Protein AF-A0A317CPW7-F1 (afdb_monomer)

Solvent-accessible surface area (backbone atoms only — not comparable to full-atom values): 6592 Å² total; per-residue (Å²): 117,79,71,60,57,56,55,52,52,51,52,38,50,50,44,20,51,52,38,16,51,52,44,21,55,52,30,33,76,77,67,32,73,59,14,27,65,16,7,45,49,16,19,49,51,39,51,55,48,52,53,54,49,52,58,46,50,57,54,36,58,65,42,42,78,79,37,64,72,60,26,54,54,51,52,52,51,48,54,51,52,49,52,54,51,51,53,53,50,51,49,40,42,45,70,72,67,58,32,44,49,58,64,30,22,53,50,9,23,54,48,14,46,46,31,46,52,63,44,54,55,50,55,57,55,58,62,63,75,74,112

Sequence (131 aa):
MLIQGGVQLLRLLLIQAGLVLFAAIGSFYYFGGEAVPATLFGGAIAIANTFLLSRRLDAASDLAVDNQNAGVLTLYLGVIQRFVFTLIMFAIGIKVLGLVPPFAIIIGFAVAQLGFMISGVRQQAADGAAK

Structure (mmCIF, N/CA/C/O backbone):
data_AF-A0A317CPW7-F1
#
_entry.id   AF-A0A317CPW7-F1
#
loop_
_atom_site.group_PDB
_atom_site.id
_atom_site.type_symbol
_atom_site.label_atom_id
_atom_site.label_alt_id
_atom_site.label_comp_id
_atom_site.label_asym_id
_atom_site.label_entity_id
_atom_site.label_seq_id
_atom_site.pdbx_PDB_ins_code
_atom_site.Cartn_x
_atom_site.Cartn_y
_atom_site.Cartn_z
_atom_site.occupancy
_atom_site.B_iso_or_equiv
_atom_site.auth_seq_id
_atom_site.auth_comp_id
_atom_site.auth_asym_id
_atom_site.auth_atom_id
_atom_site.pdbx_PDB_model_num
ATOM 1 N N . MET A 1 1 ? -16.570 -14.491 20.012 1.00 43.88 1 MET A N 1
ATOM 2 C CA . MET A 1 1 ? -16.433 -13.312 19.126 1.00 43.88 1 MET A CA 1
ATOM 3 C C . MET A 1 1 ? -15.015 -13.103 18.573 1.00 43.88 1 MET A C 1
ATOM 5 O O . MET A 1 1 ? -14.917 -12.720 17.420 1.00 43.88 1 MET A O 1
ATOM 9 N N . LEU A 1 2 ? -13.926 -13.443 19.283 1.00 40.06 2 LEU A N 1
ATOM 10 C CA . LEU A 1 2 ? -12.539 -13.241 18.797 1.00 40.06 2 LEU A CA 1
ATOM 11 C C . LEU A 1 2 ? -12.115 -14.061 17.554 1.00 40.06 2 LEU A C 1
ATOM 13 O O . LEU A 1 2 ? -11.203 -13.663 16.838 1.00 40.06 2 LEU A O 1
ATOM 17 N N . ILE A 1 3 ? -12.781 -15.181 17.249 1.00 46.72 3 ILE A N 1
ATOM 18 C CA . ILE A 1 3 ? -12.439 -16.027 16.085 1.00 46.72 3 ILE A CA 1
ATOM 19 C C . ILE A 1 3 ? -12.973 -15.425 14.769 1.00 46.72 3 ILE A C 1
ATOM 21 O O . ILE A 1 3 ? -12.408 -15.658 13.702 1.00 46.72 3 ILE A O 1
ATOM 25 N N . GLN A 1 4 ? -14.028 -14.602 14.825 1.00 51.62 4 GLN A N 1
ATOM 26 C CA . GLN A 1 4 ? -14.675 -14.066 13.623 1.00 51.62 4 GLN A CA 1
ATOM 27 C C . GLN A 1 4 ? -13.855 -12.933 12.977 1.00 51.62 4 GLN A C 1
ATOM 29 O O . GLN A 1 4 ? -13.745 -12.890 11.752 1.00 51.62 4 GLN A O 1
ATOM 34 N N . GLY A 1 5 ? -13.198 -12.092 13.789 1.00 61.22 5 GLY A N 1
ATOM 35 C CA . GLY A 1 5 ? -12.341 -11.003 13.303 1.00 61.22 5 GLY A CA 1
ATOM 36 C C . GLY A 1 5 ? -11.107 -11.502 12.543 1.00 61.22 5 GLY A C 1
ATOM 37 O O . GLY A 1 5 ? -10.794 -10.998 11.468 1.00 61.22 5 GLY A O 1
ATOM 38 N N . GLY A 1 6 ? -10.449 -12.563 13.025 1.00 66.50 6 GLY A N 1
ATOM 39 C CA . GLY A 1 6 ? -9.256 -13.118 12.371 1.00 66.50 6 GLY A CA 1
ATOM 40 C C . GLY A 1 6 ? -9.520 -13.661 10.961 1.00 66.50 6 GLY A C 1
ATOM 41 O O . GLY A 1 6 ? -8.748 -13.403 10.037 1.00 66.50 6 GLY A O 1
ATOM 42 N N . VAL A 1 7 ? -10.641 -14.363 10.763 1.00 70.06 7 VAL A N 1
ATOM 43 C CA . VAL A 1 7 ? -11.015 -14.928 9.452 1.00 70.06 7 VAL A CA 1
ATOM 44 C C . VAL A 1 7 ? -11.402 -13.827 8.458 1.00 70.06 7 VAL A C 1
ATOM 46 O O . VAL A 1 7 ? -11.085 -13.919 7.271 1.00 70.06 7 VAL A O 1
ATOM 49 N N . GLN A 1 8 ? -12.043 -12.757 8.931 1.00 72.19 8 GLN A N 1
ATOM 50 C CA . GLN A 1 8 ? -12.401 -11.597 8.109 1.00 72.19 8 GLN A CA 1
ATOM 51 C C . GLN A 1 8 ? -11.164 -10.805 7.673 1.00 72.19 8 GLN A C 1
ATOM 53 O O . GLN A 1 8 ? -11.044 -10.460 6.494 1.00 72.19 8 GLN A O 1
ATOM 58 N N . LEU A 1 9 ? -10.204 -10.608 8.582 1.00 76.94 9 LEU A N 1
ATOM 59 C CA . LEU A 1 9 ? -8.904 -10.014 8.268 1.00 76.94 9 LEU A CA 1
ATOM 60 C C . LEU A 1 9 ? -8.138 -10.857 7.248 1.00 76.94 9 LEU A C 1
ATOM 62 O O . LEU A 1 9 ? -7.651 -10.315 6.260 1.00 76.94 9 LEU A O 1
ATOM 66 N N . LEU A 1 10 ? -8.088 -12.181 7.427 1.00 80.25 10 LEU A N 1
ATOM 67 C CA . LEU A 1 10 ? -7.438 -13.081 6.473 1.00 80.25 10 LEU A CA 1
ATOM 68 C C . LEU A 1 10 ? -8.090 -13.000 5.086 1.00 80.25 10 LEU A C 1
ATOM 70 O O . LEU A 1 10 ? -7.393 -12.948 4.076 1.00 80.25 10 LEU A O 1
ATOM 74 N N . ARG A 1 11 ? -9.425 -12.942 5.022 1.00 82.75 11 ARG A N 1
ATOM 75 C CA . ARG A 1 11 ? -10.161 -12.810 3.758 1.00 82.75 11 ARG A CA 1
ATOM 76 C C . ARG A 1 11 ? -9.855 -11.491 3.053 1.00 82.75 11 ARG A C 1
ATOM 78 O O . ARG A 1 11 ? -9.650 -11.479 1.842 1.00 82.75 11 ARG A O 1
ATOM 85 N N . LEU A 1 12 ? -9.802 -10.399 3.807 1.00 84.69 12 LEU A N 1
ATOM 86 C CA . LEU A 1 12 ? -9.412 -9.087 3.304 1.00 84.69 12 LEU A CA 1
ATOM 87 C C . LEU A 1 12 ? -7.965 -9.093 2.786 1.00 84.69 12 LEU A C 1
ATOM 89 O O . LEU A 1 12 ? -7.713 -8.619 1.678 1.00 84.69 12 LEU A O 1
ATOM 93 N N . LEU A 1 13 ? -7.035 -9.683 3.540 1.00 85.31 13 LEU A N 1
ATOM 94 C CA . LEU A 1 13 ? -5.638 -9.839 3.133 1.00 85.31 13 LEU A CA 1
ATOM 95 C C . LEU A 1 13 ? -5.496 -10.694 1.869 1.00 85.31 13 LEU A C 1
ATOM 97 O O . LEU A 1 13 ? -4.707 -10.350 0.997 1.00 85.31 13 LEU A O 1
ATOM 101 N N . LEU A 1 14 ? -6.289 -11.759 1.726 1.00 87.25 14 LEU A N 1
ATOM 102 C CA . LEU A 1 14 ? -6.321 -12.585 0.515 1.00 87.25 14 LEU A CA 1
ATOM 103 C C . LEU A 1 14 ? -6.811 -11.799 -0.705 1.00 87.25 14 LEU A C 1
ATOM 105 O O . LEU A 1 14 ? -6.224 -11.913 -1.779 1.00 87.25 14 LEU A O 1
ATOM 109 N N . ILE A 1 15 ? -7.853 -10.975 -0.549 1.00 87.56 15 ILE A N 1
ATOM 110 C CA . ILE A 1 15 ? -8.350 -10.114 -1.634 1.00 87.56 15 ILE A CA 1
ATOM 111 C C . ILE A 1 15 ? -7.285 -9.084 -2.022 1.00 87.56 15 ILE A C 1
ATOM 113 O O . ILE A 1 15 ? -7.017 -8.904 -3.209 1.00 87.56 15 ILE A O 1
ATOM 117 N N . GLN A 1 16 ? -6.646 -8.436 -1.044 1.00 89.50 16 GLN A N 1
ATOM 118 C CA . GLN A 1 16 ? -5.551 -7.500 -1.307 1.00 89.50 16 GLN A CA 1
ATOM 119 C C . GLN A 1 16 ? -4.380 -8.183 -2.005 1.00 89.50 16 GLN A C 1
ATOM 121 O O . GLN A 1 16 ? -3.912 -7.675 -3.017 1.00 89.50 16 GLN A O 1
ATOM 126 N N . ALA A 1 17 ? -3.941 -9.341 -1.515 1.00 89.19 17 ALA A N 1
ATOM 127 C CA . ALA A 1 17 ? -2.863 -10.107 -2.127 1.00 89.19 17 ALA A CA 1
ATOM 128 C C . ALA A 1 17 ? -3.204 -10.487 -3.575 1.00 89.19 17 ALA A C 1
ATOM 130 O O . ALA A 1 17 ? -2.382 -10.288 -4.465 1.00 89.19 17 ALA A O 1
ATOM 131 N N . GLY A 1 18 ? -4.433 -10.944 -3.837 1.00 91.12 18 GLY A N 1
ATOM 132 C CA . GLY A 1 18 ? -4.903 -11.240 -5.191 1.00 91.12 18 GLY A CA 1
ATOM 133 C C . GLY A 1 18 ? -4.884 -10.016 -6.111 1.00 91.12 18 GLY A C 1
ATOM 134 O O . GLY A 1 18 ? -4.395 -10.096 -7.236 1.00 91.12 18 GLY A O 1
ATOM 135 N N . LEU A 1 19 ? -5.347 -8.863 -5.624 1.00 91.06 19 LEU A N 1
ATOM 136 C CA . LEU A 1 19 ? -5.321 -7.605 -6.375 1.00 91.06 19 LEU A CA 1
ATOM 137 C C . LEU A 1 19 ? -3.896 -7.095 -6.625 1.00 91.06 19 LEU A C 1
ATOM 139 O O . LEU A 1 19 ? -3.613 -6.588 -7.707 1.00 91.06 19 LEU A O 1
ATOM 143 N N . VAL A 1 20 ? -2.989 -7.259 -5.662 1.00 92.31 20 VAL A N 1
ATOM 144 C CA .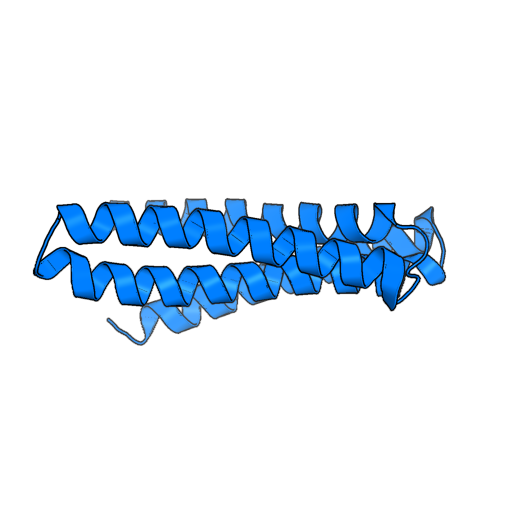 VAL A 1 20 ? -1.568 -6.912 -5.813 1.00 92.31 20 VAL A CA 1
ATOM 145 C C . VAL A 1 20 ? -0.904 -7.803 -6.854 1.00 92.31 20 VAL A C 1
ATOM 147 O O . VAL A 1 20 ? -0.180 -7.294 -7.705 1.00 92.31 20 VAL A O 1
ATOM 150 N N . LEU A 1 21 ? -1.178 -9.110 -6.836 1.00 93.00 21 LEU A N 1
ATOM 151 C CA . LEU A 1 21 ? -0.683 -10.032 -7.860 1.00 93.00 21 LEU A CA 1
ATOM 152 C C . LEU A 1 21 ? -1.223 -9.660 -9.243 1.00 93.00 21 LEU A C 1
ATOM 154 O O . LEU A 1 21 ? -0.457 -9.601 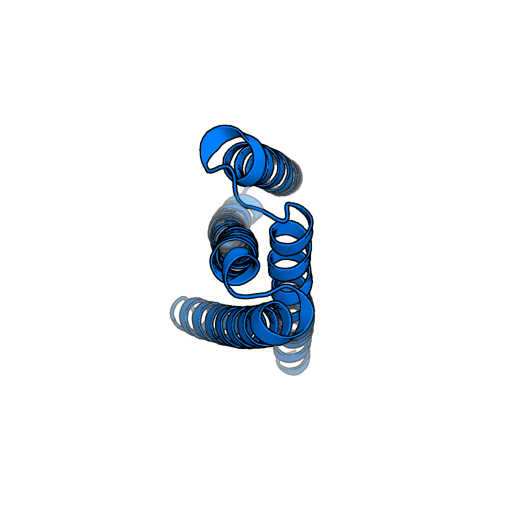-10.200 1.00 93.00 21 LEU A O 1
ATOM 158 N N . PHE A 1 22 ? -2.511 -9.327 -9.344 1.00 93.44 22 PHE A N 1
ATOM 159 C CA . PHE A 1 22 ? -3.104 -8.841 -10.589 1.00 93.44 22 PHE A CA 1
ATOM 160 C C . PHE A 1 22 ? -2.436 -7.545 -11.079 1.00 93.44 22 PHE A C 1
ATOM 162 O O . PHE A 1 22 ? -2.064 -7.443 -12.248 1.00 93.44 22 PHE A O 1
ATOM 169 N N . ALA A 1 23 ? -2.202 -6.581 -10.184 1.00 91.00 23 ALA A N 1
ATOM 170 C CA . ALA A 1 23 ? -1.491 -5.344 -10.501 1.00 91.00 23 ALA A CA 1
ATOM 171 C C . ALA A 1 23 ? -0.037 -5.598 -10.921 1.00 91.00 23 ALA A C 1
ATOM 173 O O . ALA A 1 23 ? 0.465 -4.920 -11.818 1.00 91.00 23 ALA A O 1
ATOM 174 N N . ALA A 1 24 ? 0.644 -6.560 -10.296 1.00 90.88 24 ALA A N 1
ATOM 175 C CA . ALA A 1 24 ? 2.017 -6.933 -10.620 1.00 90.88 24 ALA A CA 1
ATOM 176 C C . ALA A 1 24 ? 2.105 -7.571 -12.012 1.00 90.88 24 ALA A C 1
ATOM 178 O O . ALA A 1 24 ? 2.966 -7.185 -12.799 1.00 90.88 24 ALA A O 1
ATOM 179 N N . ILE A 1 25 ? 1.167 -8.464 -12.349 1.00 92.38 25 ILE A N 1
ATOM 180 C CA . ILE A 1 25 ? 1.043 -9.035 -13.698 1.00 92.38 25 ILE A CA 1
ATOM 181 C C . ILE A 1 25 ? 0.776 -7.922 -14.716 1.00 92.38 25 ILE A C 1
ATOM 183 O O . ILE A 1 25 ? 1.471 -7.841 -15.724 1.00 92.38 25 ILE A O 1
ATOM 187 N N . GLY A 1 26 ? -0.173 -7.020 -14.444 1.00 90.50 26 GLY A N 1
ATOM 188 C CA . GLY A 1 26 ? -0.422 -5.865 -15.310 1.00 90.50 26 GLY A CA 1
ATOM 189 C C . GLY A 1 26 ? 0.836 -5.013 -15.498 1.00 90.50 26 GLY A C 1
ATOM 190 O O . GLY A 1 26 ? 1.226 -4.704 -16.620 1.00 90.50 26 GLY A O 1
ATOM 191 N N . SER A 1 27 ? 1.532 -4.705 -14.405 1.00 87.31 27 SER A N 1
ATOM 192 C CA . SER A 1 27 ? 2.755 -3.895 -14.433 1.00 87.31 27 SER A CA 1
ATOM 193 C C . SER A 1 27 ? 3.864 -4.549 -15.257 1.00 87.31 27 SER A C 1
ATOM 195 O O . SER A 1 27 ? 4.550 -3.848 -15.994 1.00 87.31 27 SER A O 1
ATOM 197 N N . PHE A 1 28 ? 3.994 -5.877 -15.193 1.00 90.56 28 PHE A N 1
ATOM 198 C CA . PHE A 1 28 ? 4.935 -6.634 -16.016 1.00 90.56 28 PHE A CA 1
ATOM 199 C C . PHE A 1 28 ? 4.687 -6.429 -17.518 1.00 90.56 28 PHE A C 1
ATOM 201 O O . PHE A 1 28 ? 5.631 -6.167 -18.259 1.00 90.56 28 PHE A O 1
ATOM 208 N N . TYR A 1 29 ? 3.426 -6.495 -17.963 1.00 90.88 29 TYR A N 1
ATOM 209 C CA . TYR A 1 29 ? 3.070 -6.331 -19.378 1.00 90.88 29 TYR A CA 1
ATOM 210 C C . TYR A 1 29 ? 3.181 -4.883 -19.882 1.00 90.88 29 TYR A C 1
ATOM 212 O O . TYR A 1 29 ? 3.551 -4.680 -21.035 1.00 90.88 29 TYR A O 1
ATOM 220 N N . TYR A 1 30 ? 2.864 -3.881 -19.051 1.00 88.19 30 TYR A N 1
ATOM 221 C CA . TYR A 1 30 ? 2.857 -2.468 -19.469 1.00 88.19 30 TYR A CA 1
ATOM 222 C C . TYR A 1 30 ? 4.196 -1.744 -19.264 1.00 88.19 30 TYR A C 1
ATOM 224 O O . TYR A 1 30 ? 4.553 -0.890 -20.071 1.00 88.19 30 TYR A O 1
ATOM 232 N N . PHE A 1 31 ? 4.919 -2.052 -18.184 1.00 85.38 31 PHE A N 1
ATOM 233 C CA . PHE A 1 31 ? 6.117 -1.317 -17.754 1.00 85.38 31 PHE A CA 1
ATOM 234 C C . PHE A 1 31 ? 7.378 -2.190 -17.680 1.00 85.38 31 PHE A C 1
ATOM 236 O O . PHE A 1 31 ? 8.464 -1.667 -17.438 1.00 85.38 31 PHE A O 1
ATOM 243 N N . GLY A 1 32 ? 7.252 -3.501 -17.900 1.00 88.12 32 GLY A N 1
ATOM 244 C CA . GLY A 1 32 ? 8.360 -4.450 -17.885 1.00 88.12 32 GLY A CA 1
ATOM 245 C C . GLY A 1 32 ? 8.643 -5.069 -16.512 1.00 88.12 32 GLY A C 1
ATOM 246 O O . GLY A 1 32 ? 7.987 -4.789 -15.507 1.00 88.12 32 GLY A O 1
ATOM 247 N N . GLY A 1 33 ? 9.649 -5.949 -16.477 1.00 85.88 33 GLY A N 1
ATOM 248 C CA . GLY A 1 33 ? 9.999 -6.744 -15.293 1.00 85.88 33 GLY A CA 1
ATOM 249 C C . GLY A 1 33 ? 10.453 -5.926 -14.084 1.00 85.88 33 GLY A C 1
ATOM 250 O O . GLY A 1 33 ? 10.193 -6.320 -12.950 1.00 85.88 33 GLY A O 1
ATOM 251 N N . GLU A 1 34 ? 11.061 -4.765 -14.314 1.00 86.94 34 GLU A N 1
ATOM 252 C CA . GLU A 1 34 ? 11.554 -3.877 -13.252 1.00 86.94 34 GLU A CA 1
ATOM 253 C C . GLU A 1 34 ? 10.414 -3.288 -12.406 1.00 86.94 34 GLU A C 1
ATOM 255 O O . GLU A 1 34 ? 10.569 -3.072 -11.205 1.00 86.94 34 GLU A O 1
ATOM 260 N N . ALA A 1 35 ? 9.220 -3.138 -12.990 1.00 87.69 35 ALA A N 1
ATOM 261 C CA . ALA A 1 35 ? 8.050 -2.616 -12.292 1.00 87.69 35 ALA A CA 1
ATOM 262 C C . ALA A 1 35 ? 7.410 -3.615 -11.321 1.00 87.69 35 ALA A C 1
ATOM 264 O O . ALA A 1 35 ? 6.696 -3.211 -10.404 1.00 87.69 35 ALA A O 1
ATOM 265 N N . VAL A 1 36 ? 7.665 -4.914 -11.483 1.00 89.94 36 VAL A N 1
ATOM 266 C CA . VAL A 1 36 ? 7.097 -5.962 -10.624 1.00 89.94 36 VAL A CA 1
ATOM 267 C C . VAL A 1 36 ? 7.495 -5.793 -9.153 1.00 89.94 36 VAL A C 1
ATOM 269 O O . VAL A 1 36 ? 6.590 -5.703 -8.318 1.00 89.94 36 VAL A O 1
ATOM 272 N N . PRO A 1 37 ? 8.791 -5.712 -8.784 1.00 90.75 37 PRO A N 1
ATOM 273 C CA . PRO A 1 37 ? 9.179 -5.521 -7.388 1.00 90.75 37 PRO A CA 1
ATOM 274 C C . PRO A 1 37 ? 8.643 -4.203 -6.814 1.00 90.75 37 PRO A C 1
ATOM 276 O O . PRO A 1 37 ? 8.264 -4.163 -5.644 1.00 90.75 37 PRO A O 1
ATOM 279 N N . ALA A 1 38 ? 8.530 -3.152 -7.632 1.00 91.00 38 ALA A N 1
ATOM 280 C CA . ALA A 1 38 ? 7.962 -1.872 -7.219 1.00 91.00 38 ALA A CA 1
ATOM 281 C C . ALA A 1 38 ? 6.470 -2.006 -6.864 1.00 91.00 38 ALA A C 1
ATOM 283 O O . ALA A 1 38 ? 6.047 -1.609 -5.775 1.00 91.00 38 ALA A O 1
ATOM 284 N N . THR A 1 39 ? 5.681 -2.641 -7.733 1.00 91.88 39 THR A N 1
ATOM 285 C CA . THR A 1 39 ? 4.251 -2.896 -7.511 1.00 91.88 39 THR A CA 1
ATOM 286 C C . THR A 1 39 ? 4.007 -3.809 -6.311 1.00 91.88 39 THR A C 1
ATOM 288 O O . THR A 1 39 ? 3.131 -3.527 -5.489 1.00 91.88 39 THR A O 1
ATOM 291 N N . LEU A 1 40 ? 4.806 -4.869 -6.154 1.00 93.62 40 LEU A N 1
ATOM 292 C CA . LEU A 1 40 ? 4.725 -5.758 -4.991 1.00 93.62 40 LEU A CA 1
ATOM 293 C C . LEU A 1 40 ? 5.040 -5.015 -3.691 1.00 93.62 40 LEU A C 1
ATOM 295 O O . LEU A 1 40 ? 4.331 -5.192 -2.700 1.00 93.62 40 LEU A O 1
ATOM 299 N N . PHE A 1 41 ? 6.052 -4.145 -3.701 1.00 94.12 41 PHE A N 1
ATOM 300 C CA . PHE A 1 41 ? 6.391 -3.322 -2.546 1.00 94.12 41 PHE A CA 1
ATOM 301 C C . PHE A 1 41 ? 5.239 -2.377 -2.178 1.00 94.12 41 PHE A C 1
ATOM 303 O O . PHE A 1 41 ? 4.831 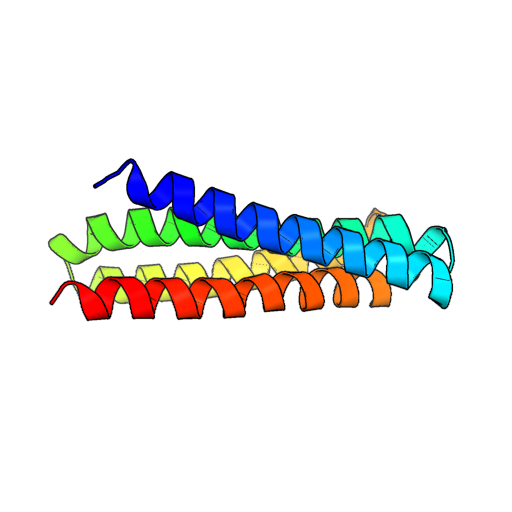-2.330 -1.020 1.00 94.12 41 PHE A O 1
ATOM 310 N N . GLY A 1 42 ? 4.632 -1.710 -3.164 1.00 91.81 42 GLY A N 1
ATOM 311 C CA . GLY A 1 42 ? 3.420 -0.908 -2.972 1.00 91.81 42 GLY A CA 1
ATOM 312 C C . GLY A 1 42 ? 2.269 -1.688 -2.331 1.00 91.81 42 GLY A C 1
ATOM 313 O O . GLY A 1 42 ? 1.641 -1.226 -1.375 1.00 91.81 42 GLY A O 1
ATOM 314 N N . GLY A 1 43 ? 2.031 -2.907 -2.812 1.00 92.25 43 GLY A N 1
ATOM 315 C CA . GLY A 1 43 ? 1.044 -3.819 -2.240 1.00 92.25 43 GLY A CA 1
ATOM 316 C C . GLY A 1 43 ? 1.356 -4.235 -0.799 1.00 92.25 43 GLY A C 1
ATOM 317 O O . GLY A 1 43 ? 0.467 -4.233 0.055 1.00 92.25 43 GLY A O 1
ATOM 318 N N . ALA A 1 44 ? 2.623 -4.522 -0.497 1.00 93.44 44 ALA A N 1
ATOM 319 C CA . ALA A 1 44 ? 3.071 -4.861 0.852 1.00 93.44 44 ALA A CA 1
ATOM 320 C C . ALA A 1 44 ? 2.842 -3.708 1.842 1.00 93.44 44 ALA A C 1
ATOM 322 O O . ALA A 1 44 ? 2.420 -3.948 2.976 1.00 93.44 44 ALA A O 1
ATOM 323 N N . ILE A 1 45 ? 3.033 -2.455 1.406 1.00 93.69 45 ILE A N 1
ATOM 324 C CA . ILE A 1 45 ? 2.705 -1.272 2.214 1.00 93.69 45 ILE A CA 1
ATOM 325 C C . ILE A 1 45 ? 1.217 -1.279 2.579 1.00 93.69 45 ILE A C 1
ATOM 327 O O . ILE A 1 45 ? 0.880 -1.079 3.744 1.00 93.69 45 ILE A O 1
ATOM 331 N N . ALA A 1 46 ? 0.321 -1.539 1.623 1.00 90.75 46 ALA A N 1
ATOM 332 C CA . ALA A 1 46 ? -1.123 -1.568 1.871 1.00 90.75 46 ALA A CA 1
ATOM 333 C C . ALA A 1 46 ? -1.546 -2.702 2.826 1.00 90.75 46 ALA A C 1
ATOM 335 O O . ALA A 1 46 ? -2.400 -2.498 3.695 1.00 90.75 46 ALA A O 1
ATOM 336 N N . ILE A 1 47 ? -0.914 -3.870 2.710 1.00 88.75 47 ILE A N 1
ATOM 337 C CA . ILE A 1 47 ? -1.138 -5.009 3.609 1.00 88.75 47 ILE A CA 1
ATOM 338 C C . ILE A 1 47 ? -0.678 -4.678 5.036 1.00 88.75 47 ILE A C 1
ATOM 340 O O . ILE A 1 47 ? -1.453 -4.823 5.984 1.00 88.75 47 ILE A O 1
ATOM 344 N N . ALA A 1 48 ? 0.547 -4.167 5.202 1.00 89.19 48 ALA A N 1
ATOM 345 C CA . ALA A 1 48 ? 1.075 -3.761 6.508 1.00 89.19 48 ALA A CA 1
ATOM 346 C C . ALA A 1 48 ? 0.190 -2.691 7.162 1.00 89.19 48 ALA A C 1
ATOM 348 O O . ALA A 1 48 ? -0.088 -2.712 8.361 1.00 89.19 48 ALA A O 1
ATOM 349 N N . ASN A 1 49 ? -0.310 -1.779 6.341 1.00 88.19 49 ASN A N 1
ATOM 350 C CA . ASN A 1 49 ? -1.208 -0.722 6.748 1.00 88.19 49 ASN A CA 1
ATOM 351 C C . ASN A 1 49 ? -2.571 -1.267 7.241 1.00 88.19 49 ASN A C 1
ATOM 353 O O . ASN A 1 49 ? -3.071 -0.852 8.288 1.00 88.19 49 ASN A O 1
ATOM 357 N N . THR A 1 50 ? -3.116 -2.271 6.556 1.00 83.12 50 THR A N 1
ATOM 358 C CA . THR A 1 50 ? -4.340 -2.979 6.969 1.00 83.12 50 THR A CA 1
ATOM 359 C C . THR A 1 50 ? -4.160 -3.707 8.303 1.00 83.12 50 THR A C 1
ATOM 361 O O . THR A 1 50 ? -5.042 -3.658 9.159 1.00 83.12 50 THR A O 1
ATOM 364 N N . PHE A 1 51 ? -2.994 -4.317 8.520 1.00 81.81 51 PHE A N 1
ATOM 365 C CA . PHE A 1 51 ? -2.655 -4.968 9.786 1.00 81.81 51 PHE A CA 1
ATOM 366 C C . PHE A 1 51 ? -2.523 -3.973 10.952 1.00 81.81 51 PHE A C 1
ATOM 368 O O . PHE A 1 51 ? -2.987 -4.235 12.061 1.00 81.81 51 PHE A O 1
ATOM 375 N N . LEU A 1 52 ? -1.927 -2.798 10.715 1.00 80.31 52 LEU A N 1
ATOM 376 C CA . LEU A 1 52 ? -1.882 -1.730 11.721 1.00 80.31 52 LEU A CA 1
ATOM 377 C C . LEU A 1 52 ? -3.288 -1.259 12.106 1.00 80.31 52 LEU A C 1
ATOM 379 O O . LEU A 1 52 ? -3.547 -1.016 13.284 1.00 80.31 52 LEU A O 1
ATOM 383 N N . LEU A 1 53 ? -4.192 -1.153 11.130 1.00 74.88 53 LEU A N 1
ATOM 384 C CA . LEU A 1 53 ? -5.570 -0.746 11.376 1.00 74.88 53 LEU A CA 1
ATOM 385 C C . LEU A 1 53 ? -6.334 -1.775 12.214 1.00 74.88 53 LEU A C 1
ATOM 387 O O . LEU A 1 53 ? -7.000 -1.377 13.166 1.00 74.88 53 LEU A O 1
ATOM 391 N N . SER A 1 54 ? -6.214 -3.071 11.914 1.00 73.75 54 SER A N 1
ATOM 392 C CA . SER A 1 54 ? -6.906 -4.107 12.693 1.00 73.75 54 SER A CA 1
ATOM 393 C C . SER A 1 54 ? -6.494 -4.065 14.161 1.00 73.75 54 SER A C 1
ATOM 395 O O . SER A 1 54 ? -7.335 -4.005 15.049 1.00 73.75 54 SER A O 1
ATOM 397 N N . ARG A 1 55 ? -5.187 -3.947 14.412 1.00 70.88 55 ARG A N 1
ATOM 398 C CA . ARG A 1 55 ? -4.628 -3.902 15.765 1.00 70.88 55 ARG A CA 1
ATOM 399 C C . ARG A 1 55 ? -5.064 -2.660 16.550 1.00 70.88 55 ARG A C 1
ATOM 401 O O . ARG A 1 55 ? -5.168 -2.698 17.772 1.00 70.88 55 ARG A O 1
ATOM 408 N N . ARG A 1 56 ? -5.289 -1.542 15.853 1.00 68.00 56 ARG A N 1
ATOM 409 C CA . ARG A 1 56 ? -5.783 -0.289 16.444 1.00 68.00 56 ARG A CA 1
ATOM 410 C C . ARG A 1 56 ? -7.285 -0.328 16.707 1.00 68.00 56 ARG A C 1
ATOM 412 O O . ARG A 1 56 ? -7.707 0.252 17.699 1.00 68.00 56 ARG A O 1
ATOM 419 N N . LEU A 1 57 ? -8.064 -1.000 15.859 1.00 67.06 57 LEU A N 1
ATOM 420 C CA . LEU A 1 57 ? -9.494 -1.225 16.086 1.00 67.06 57 LEU A CA 1
ATOM 421 C C . LEU A 1 57 ? -9.725 -2.095 17.323 1.00 67.06 57 LEU A C 1
ATOM 423 O O . LEU A 1 57 ? -10.543 -1.722 18.159 1.00 67.06 57 LEU A O 1
ATOM 427 N N . ASP A 1 58 ? -8.943 -3.165 17.485 1.00 67.19 58 ASP A N 1
ATOM 428 C CA . ASP A 1 58 ? -8.993 -4.011 18.685 1.00 67.19 58 ASP A CA 1
ATOM 429 C C . ASP A 1 58 ? -8.686 -3.181 19.948 1.00 67.19 58 ASP A C 1
ATOM 431 O O . ASP A 1 58 ? -9.468 -3.157 20.894 1.00 67.19 58 ASP A O 1
ATOM 435 N N . ALA A 1 59 ? -7.605 -2.391 19.919 1.00 64.75 59 ALA A N 1
ATOM 436 C CA . ALA A 1 59 ? -7.221 -1.530 21.041 1.00 64.75 59 ALA A CA 1
ATOM 437 C C . ALA A 1 59 ? -8.235 -0.404 21.334 1.00 64.75 59 ALA A C 1
ATOM 439 O O . ALA A 1 59 ? -8.422 -0.018 22.486 1.00 64.75 59 ALA A O 1
ATOM 440 N N . ALA A 1 60 ? -8.881 0.153 20.306 1.00 59.50 60 ALA A N 1
ATOM 441 C CA . ALA A 1 60 ? -9.895 1.191 20.470 1.00 59.50 60 ALA A CA 1
ATOM 442 C C . ALA A 1 60 ? -11.211 0.626 21.024 1.00 59.50 60 ALA A C 1
ATOM 444 O O . ALA A 1 60 ? -11.861 1.307 21.816 1.00 59.50 60 ALA A O 1
ATOM 445 N N . SER A 1 61 ? -11.585 -0.602 20.644 1.00 60.66 61 SER A N 1
ATOM 446 C CA . SER A 1 61 ? -12.751 -1.304 21.194 1.00 60.66 61 SER A CA 1
ATOM 447 C C . SER A 1 61 ? -12.612 -1.512 22.701 1.00 60.66 61 SER A C 1
ATOM 449 O O . SER A 1 61 ? -13.561 -1.257 23.437 1.00 60.66 61 SER A O 1
ATOM 451 N N . ASP A 1 62 ? -11.423 -1.903 23.162 1.00 62.88 62 ASP A N 1
ATOM 452 C CA . ASP A 1 62 ? -11.157 -2.110 24.590 1.00 62.88 62 ASP A CA 1
ATOM 453 C C . ASP A 1 62 ? -11.184 -0.791 25.386 1.00 62.88 62 ASP A C 1
ATOM 455 O O . ASP A 1 62 ? -11.697 -0.747 26.502 1.00 62.88 62 ASP A O 1
ATOM 459 N N . LEU A 1 63 ? -10.689 0.312 24.809 1.00 59.22 63 LEU A N 1
ATOM 460 C CA . LEU A 1 63 ? -10.634 1.624 25.476 1.00 59.22 63 LEU A CA 1
ATOM 461 C C . LEU A 1 63 ? -11.964 2.396 25.452 1.00 59.22 63 LEU A C 1
ATOM 463 O O . LEU A 1 63 ? -12.224 3.209 26.341 1.00 59.22 63 LEU A O 1
ATOM 467 N N . ALA A 1 64 ? -12.811 2.166 24.445 1.00 58.53 64 ALA A N 1
ATOM 468 C CA . ALA A 1 64 ? -14.100 2.847 24.310 1.00 58.53 64 ALA A CA 1
ATOM 469 C C . ALA A 1 64 ? -15.106 2.460 25.407 1.00 58.53 64 ALA A C 1
ATOM 471 O O . ALA A 1 64 ? -16.027 3.231 25.674 1.00 58.53 64 ALA A O 1
ATOM 472 N N . VAL A 1 65 ? -14.915 1.306 26.056 1.00 60.09 65 VAL A N 1
ATOM 473 C CA . VAL A 1 65 ? -15.726 0.863 27.201 1.00 60.09 65 VAL A CA 1
ATOM 474 C C . VAL A 1 65 ? -15.529 1.778 28.416 1.00 60.09 65 VAL A C 1
ATOM 476 O O . VAL A 1 65 ? -16.462 1.956 29.193 1.00 60.09 65 VAL A O 1
ATOM 479 N N . ASP A 1 66 ? -14.347 2.387 28.554 1.00 61.84 66 ASP A N 1
ATOM 480 C CA . ASP A 1 66 ? -13.937 3.081 29.780 1.00 61.84 66 ASP A CA 1
ATOM 481 C C . ASP A 1 66 ? -13.950 4.618 29.638 1.00 61.84 66 ASP A C 1
ATOM 483 O O . ASP A 1 66 ? -14.272 5.328 30.587 1.00 61.84 66 ASP A O 1
ATOM 487 N N . ASN A 1 67 ? -13.642 5.172 28.452 1.00 63.16 67 ASN A N 1
ATOM 488 C CA . ASN A 1 67 ? -13.666 6.626 28.214 1.00 63.16 67 ASN A CA 1
ATOM 489 C C . ASN A 1 67 ? -13.872 7.014 26.733 1.00 63.16 67 ASN A C 1
ATOM 491 O O . ASN A 1 67 ? -12.956 6.938 25.909 1.00 63.16 67 ASN A O 1
ATOM 495 N N . GLN A 1 68 ? -15.043 7.570 26.400 1.00 63.28 68 GLN A N 1
ATOM 496 C CA . GLN A 1 68 ? -15.406 7.976 25.030 1.00 63.28 68 GLN A CA 1
ATOM 497 C C . GLN A 1 68 ? -14.445 9.020 24.414 1.00 63.28 68 GLN A C 1
ATOM 499 O O . GLN A 1 68 ? -14.104 8.920 23.234 1.00 63.28 68 GLN A O 1
ATOM 504 N N . ASN A 1 69 ? -13.940 9.982 25.203 1.00 66.94 69 ASN A N 1
ATOM 505 C CA . ASN A 1 69 ? -12.956 10.975 24.730 1.00 66.94 69 ASN A CA 1
ATOM 506 C C . ASN A 1 69 ? -11.592 10.349 24.387 1.00 66.94 69 ASN A C 1
ATOM 508 O O . ASN A 1 69 ? -10.939 10.773 23.431 1.00 66.94 69 ASN A O 1
ATOM 512 N N . ALA A 1 70 ? -11.170 9.318 25.126 1.00 65.50 70 ALA A N 1
ATOM 513 C CA . ALA A 1 70 ? -9.928 8.597 24.845 1.00 65.50 70 ALA A CA 1
ATOM 514 C C . ALA A 1 70 ? -10.040 7.749 23.560 1.00 65.50 70 ALA A C 1
ATOM 516 O O . ALA A 1 70 ? -9.061 7.605 22.819 1.00 65.50 70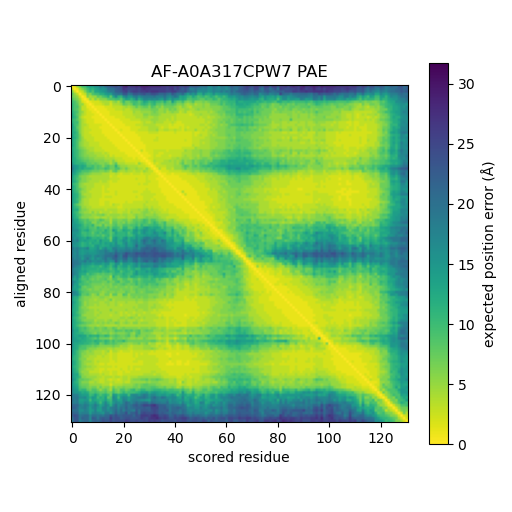 ALA A O 1
ATOM 517 N N . GLY A 1 71 ? -11.247 7.265 23.242 1.00 67.50 71 GLY A N 1
ATOM 518 C CA . GLY A 1 71 ? -11.541 6.546 21.999 1.00 67.50 71 GLY A CA 1
ATOM 519 C C . GLY A 1 71 ? -11.307 7.391 20.741 1.00 67.50 71 GLY A C 1
ATOM 520 O O . GLY A 1 71 ? -10.647 6.938 19.804 1.00 67.50 71 GLY A O 1
ATOM 521 N N . VAL A 1 72 ? -11.765 8.650 20.732 1.00 73.38 72 VAL A N 1
ATOM 522 C CA . VAL A 1 72 ? -11.596 9.561 19.579 1.00 73.38 72 VAL A CA 1
ATOM 523 C C . VAL A 1 72 ? -10.123 9.911 19.346 1.00 73.38 72 VAL A C 1
ATOM 525 O O . VAL A 1 72 ? -9.654 9.883 18.206 1.00 73.38 72 VAL A O 1
ATOM 528 N N . LEU A 1 73 ? -9.364 10.187 20.414 1.00 74.75 73 LEU A N 1
ATOM 529 C CA . LEU A 1 73 ? -7.932 10.484 20.305 1.00 74.75 73 LEU A CA 1
ATOM 530 C C . LEU A 1 73 ? -7.143 9.278 19.774 1.00 74.75 73 LEU A C 1
ATOM 532 O O . LEU A 1 73 ? -6.271 9.431 18.918 1.00 74.75 73 LEU A O 1
ATOM 536 N N . THR A 1 74 ? -7.489 8.072 20.226 1.00 71.38 74 THR A N 1
ATOM 537 C CA . THR A 1 74 ? -6.871 6.824 19.756 1.00 71.38 74 THR A CA 1
ATOM 538 C C . THR A 1 74 ? -7.132 6.589 18.271 1.00 71.38 74 THR A C 1
ATOM 540 O O . THR A 1 74 ? -6.214 6.228 17.529 1.00 71.38 74 THR A O 1
ATOM 543 N N . LEU A 1 75 ? -8.359 6.856 17.814 1.00 74.00 75 LEU A N 1
ATOM 544 C CA . LEU A 1 75 ? -8.719 6.764 16.402 1.00 74.00 75 LEU A CA 1
ATOM 545 C C . LEU A 1 75 ? -7.923 7.769 15.555 1.00 74.00 75 LEU A C 1
ATOM 547 O O . LEU A 1 75 ? -7.370 7.400 14.517 1.00 74.00 75 LEU A O 1
ATOM 551 N N . TYR A 1 76 ? -7.806 9.016 16.020 1.00 82.31 76 TYR A N 1
ATOM 552 C CA . TYR A 1 76 ? -7.058 10.065 15.325 1.00 82.31 76 TYR A CA 1
ATOM 553 C C . TYR A 1 76 ? -5.562 9.737 15.214 1.00 82.31 76 TYR A C 1
ATOM 555 O O . TYR A 1 76 ? -4.976 9.827 14.130 1.00 82.31 76 TYR A O 1
ATOM 563 N N . LEU A 1 77 ? -4.952 9.261 16.304 1.00 81.38 77 LEU A N 1
ATOM 564 C CA . LEU A 1 77 ? -3.571 8.775 16.292 1.00 81.38 77 LEU A CA 1
ATOM 565 C C . LEU A 1 77 ? -3.393 7.579 15.349 1.00 81.38 77 LEU A C 1
ATOM 567 O O . LEU A 1 77 ? -2.371 7.492 14.668 1.00 81.38 77 LEU A O 1
ATOM 571 N N . GLY A 1 78 ? -4.389 6.695 15.252 1.00 80.25 78 GLY A N 1
ATOM 572 C CA . GLY A 1 78 ? -4.398 5.597 14.286 1.00 80.25 78 GLY A CA 1
ATOM 573 C C . GLY A 1 78 ? -4.325 6.085 12.836 1.00 80.25 78 GLY A C 1
ATOM 574 O O . GLY A 1 78 ? -3.523 5.570 12.052 1.00 80.25 78 GLY A O 1
ATOM 575 N N . VAL A 1 79 ? -5.099 7.118 12.487 1.00 82.56 79 VAL A N 1
ATOM 576 C CA . VAL A 1 79 ? -5.070 7.733 11.150 1.00 82.56 79 VAL A CA 1
ATOM 577 C C . VAL A 1 79 ? -3.707 8.366 10.866 1.00 82.56 79 VAL A C 1
ATOM 579 O O . VAL A 1 79 ? -3.108 8.081 9.828 1.00 82.56 79 VAL A O 1
ATOM 582 N N . ILE A 1 80 ? -3.170 9.169 11.790 1.00 88.19 80 ILE A N 1
ATOM 583 C CA . ILE A 1 80 ? -1.856 9.810 11.606 1.00 88.19 80 ILE A CA 1
ATOM 584 C C . ILE A 1 80 ? -0.755 8.763 11.448 1.00 88.19 80 ILE A C 1
ATOM 586 O O . ILE A 1 80 ? 0.033 8.839 10.503 1.00 88.19 80 ILE A O 1
ATOM 590 N N . GLN A 1 81 ? -0.715 7.762 12.330 1.00 86.88 81 GLN A N 1
ATOM 591 C CA . GLN A 1 81 ? 0.281 6.693 12.275 1.00 86.88 81 GLN A CA 1
ATOM 592 C C . GLN 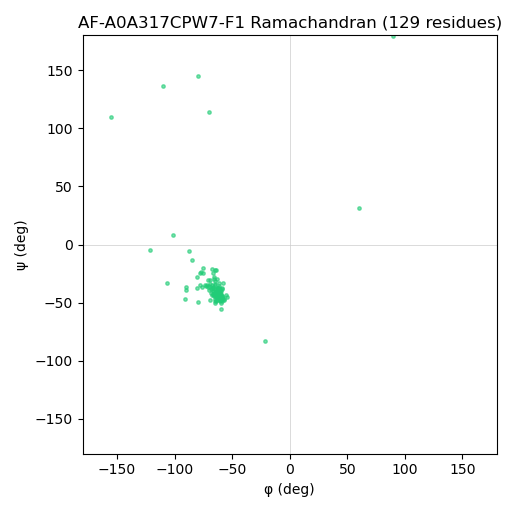A 1 81 ? 0.273 6.008 10.906 1.00 86.88 81 GLN A C 1
AT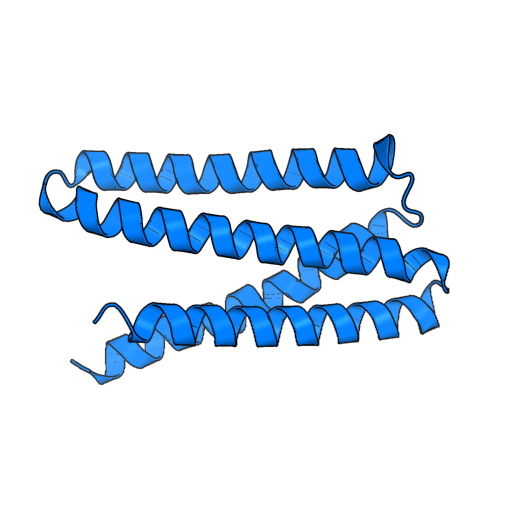OM 594 O O . GLN A 1 81 ? 1.332 5.760 10.329 1.00 86.88 81 GLN A O 1
ATOM 599 N N . ARG A 1 82 ? -0.919 5.732 10.372 1.00 84.62 82 ARG A N 1
ATOM 600 C CA . ARG A 1 82 ? -1.112 5.101 9.068 1.00 84.62 82 ARG A CA 1
ATOM 601 C C . ARG A 1 82 ? -0.498 5.925 7.932 1.00 84.62 82 ARG A C 1
ATOM 603 O O . ARG A 1 82 ? 0.181 5.365 7.065 1.00 84.62 82 ARG A O 1
ATOM 610 N N . PHE A 1 83 ? -0.730 7.236 7.930 1.00 88.75 83 PHE A N 1
ATOM 611 C CA . PHE A 1 83 ? -0.187 8.136 6.912 1.00 88.75 83 PHE A CA 1
ATOM 612 C C . PHE A 1 83 ? 1.327 8.283 7.031 1.00 88.75 83 PHE A C 1
ATOM 614 O O . PHE A 1 83 ? 2.029 8.095 6.039 1.00 88.75 83 PHE A O 1
ATOM 621 N N . VAL A 1 84 ? 1.838 8.533 8.239 1.00 92.94 84 VAL A N 1
ATOM 622 C CA . VAL A 1 84 ? 3.280 8.666 8.490 1.00 92.94 84 VAL A CA 1
ATOM 623 C C . VAL A 1 84 ? 4.018 7.387 8.089 1.00 92.94 84 VAL A C 1
ATOM 625 O O . VAL A 1 84 ? 5.003 7.455 7.357 1.00 92.94 84 VAL A O 1
ATOM 628 N N . PHE A 1 85 ? 3.501 6.217 8.476 1.00 92.25 85 PHE A N 1
ATOM 629 C CA . PHE A 1 85 ? 4.057 4.923 8.075 1.00 92.25 85 PHE A CA 1
ATOM 630 C C . PHE A 1 85 ? 4.107 4.766 6.551 1.00 92.25 85 PHE A C 1
ATOM 632 O O . PHE A 1 85 ? 5.144 4.408 5.999 1.00 92.25 85 PHE A O 1
ATOM 639 N N . THR A 1 86 ? 3.006 5.076 5.861 1.00 92.38 86 THR A N 1
ATOM 640 C CA . THR A 1 86 ? 2.919 4.950 4.396 1.00 92.38 86 THR A CA 1
ATOM 641 C C . THR A 1 86 ? 3.923 5.863 3.693 1.00 92.38 86 THR A C 1
ATOM 643 O O . THR A 1 86 ? 4.620 5.416 2.785 1.00 92.38 86 THR A O 1
ATOM 646 N N . LEU A 1 87 ? 4.040 7.120 4.133 1.00 93.50 87 LEU A N 1
ATOM 647 C CA . LEU A 1 87 ? 4.977 8.090 3.560 1.00 93.50 87 LEU A CA 1
ATOM 648 C C . LEU A 1 87 ? 6.434 7.659 3.748 1.00 93.50 87 LEU A C 1
ATOM 650 O O . LEU A 1 87 ? 7.216 7.719 2.799 1.00 93.50 87 LEU A O 1
ATOM 654 N N . ILE A 1 88 ? 6.787 7.180 4.944 1.00 95.12 88 ILE A N 1
ATOM 655 C CA . ILE A 1 88 ? 8.125 6.645 5.224 1.00 95.12 88 ILE A CA 1
ATOM 656 C C . ILE A 1 88 ? 8.411 5.452 4.311 1.00 95.12 88 ILE A C 1
ATOM 658 O O . ILE A 1 88 ? 9.474 5.388 3.696 1.00 95.12 88 ILE A O 1
ATOM 662 N N . MET A 1 89 ? 7.458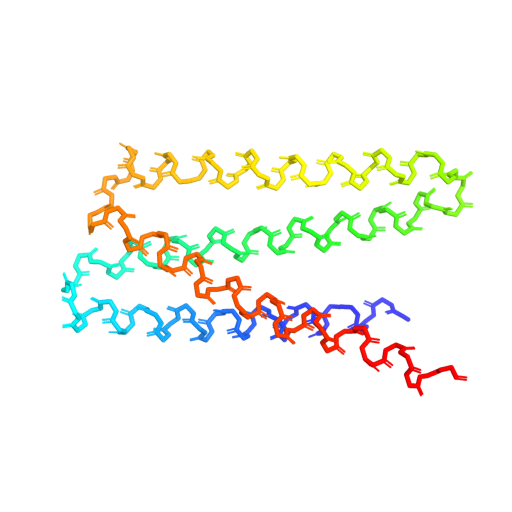 4.530 4.173 1.00 92.69 89 MET A N 1
ATOM 663 C CA . MET A 1 89 ? 7.662 3.327 3.374 1.00 92.69 89 MET A CA 1
ATOM 664 C C . MET A 1 89 ? 7.780 3.644 1.879 1.00 92.69 89 MET A C 1
ATOM 666 O O . MET A 1 89 ? 8.644 3.081 1.214 1.00 92.69 89 MET A O 1
ATOM 670 N N . PHE A 1 90 ? 7.012 4.602 1.351 1.00 92.44 90 PHE A N 1
ATOM 671 C CA . PHE A 1 90 ? 7.220 5.103 -0.012 1.00 92.44 90 PHE A CA 1
ATOM 672 C C . PHE A 1 90 ? 8.596 5.738 -0.196 1.00 92.44 90 PHE A C 1
ATOM 674 O O . PHE A 1 90 ? 9.274 5.435 -1.177 1.00 92.44 90 PHE A O 1
ATOM 681 N N . ALA A 1 91 ? 9.046 6.565 0.752 1.00 92.81 91 ALA A N 1
ATOM 682 C CA . ALA A 1 91 ? 10.384 7.143 0.694 1.00 92.81 91 ALA A CA 1
ATOM 683 C C . ALA A 1 91 ? 11.469 6.052 0.688 1.00 92.81 91 ALA A C 1
ATOM 685 O O . ALA A 1 91 ? 12.422 6.149 -0.083 1.00 92.81 91 ALA A O 1
ATOM 686 N N . ILE A 1 92 ? 11.303 4.988 1.479 1.00 93.88 92 ILE A N 1
ATOM 687 C CA . ILE A 1 92 ? 12.198 3.821 1.478 1.00 93.88 92 ILE A CA 1
ATOM 688 C C . ILE A 1 92 ? 12.166 3.114 0.118 1.00 93.88 92 ILE A C 1
ATOM 690 O O . ILE A 1 92 ? 13.222 2.857 -0.458 1.00 93.88 92 ILE A O 1
ATOM 694 N N . GLY A 1 93 ? 10.980 2.851 -0.432 1.00 88.75 93 GLY A N 1
ATOM 695 C CA . GLY A 1 93 ? 10.831 2.182 -1.726 1.00 88.75 93 GLY A CA 1
ATOM 696 C C . GLY A 1 93 ? 11.517 2.928 -2.869 1.00 88.75 93 GLY A C 1
ATOM 697 O O . GLY A 1 93 ? 12.237 2.332 -3.665 1.00 88.75 93 GLY A O 1
ATOM 698 N N . ILE A 1 94 ? 11.342 4.246 -2.911 1.00 90.00 94 ILE A N 1
ATOM 699 C CA . ILE A 1 94 ? 11.873 5.081 -3.990 1.00 90.00 94 ILE A CA 1
ATOM 700 C C . ILE A 1 94 ? 13.363 5.370 -3.783 1.00 90.00 94 ILE A C 1
ATOM 702 O O . ILE A 1 94 ? 14.157 5.206 -4.704 1.00 90.00 94 ILE A O 1
ATOM 706 N N . LYS A 1 95 ? 13.759 5.819 -2.585 1.00 89.88 95 LYS A N 1
ATOM 707 C CA . LYS A 1 95 ? 15.107 6.355 -2.337 1.00 89.88 95 LYS A CA 1
ATOM 708 C C . LYS A 1 95 ? 16.110 5.296 -1.890 1.00 89.88 95 LYS A C 1
ATOM 710 O O . LYS A 1 95 ? 17.273 5.386 -2.262 1.00 89.88 95 LYS A O 1
ATOM 715 N N . VAL A 1 96 ? 15.692 4.345 -1.053 1.00 89.69 96 VAL A N 1
ATOM 716 C CA . VAL A 1 96 ? 16.602 3.353 -0.451 1.00 89.69 96 VAL A CA 1
ATOM 717 C C . VAL A 1 96 ? 16.691 2.106 -1.320 1.00 89.69 96 VAL A C 1
ATOM 719 O O . VAL A 1 96 ? 17.787 1.634 -1.596 1.00 89.69 96 VAL A O 1
ATOM 722 N N . LEU A 1 97 ? 15.545 1.590 -1.767 1.00 86.00 97 LEU A N 1
ATOM 723 C CA . LEU A 1 97 ? 15.482 0.394 -2.611 1.00 86.00 97 LEU A CA 1
ATOM 724 C C . LEU A 1 97 ? 15.662 0.705 -4.103 1.00 86.00 97 LEU A C 1
ATOM 726 O O . LEU A 1 97 ? 15.876 -0.217 -4.881 1.00 86.00 97 LEU A O 1
ATOM 730 N N . GLY A 1 98 ? 15.579 1.981 -4.501 1.00 85.94 98 GLY A N 1
ATOM 731 C CA . GLY A 1 98 ? 15.782 2.403 -5.888 1.00 85.94 98 GLY A CA 1
ATOM 732 C C . GLY A 1 98 ? 14.795 1.760 -6.861 1.00 85.94 98 GLY A C 1
ATOM 733 O O . GLY A 1 98 ? 15.159 1.478 -7.997 1.00 85.94 98 GLY A O 1
ATOM 734 N N . LEU A 1 99 ? 13.569 1.470 -6.413 1.00 87.38 99 LEU A N 1
ATOM 735 C CA . LEU A 1 99 ? 12.580 0.744 -7.207 1.00 87.38 99 LEU A CA 1
ATOM 736 C C . LEU A 1 99 ? 12.085 1.615 -8.368 1.00 87.38 99 LEU A C 1
ATOM 738 O O . LEU A 1 99 ? 11.418 2.634 -8.163 1.00 87.38 99 LEU A O 1
ATOM 742 N N . VAL A 1 100 ? 12.401 1.184 -9.589 1.00 82.50 100 VAL A N 1
ATOM 743 C CA . VAL A 1 100 ? 12.002 1.843 -10.834 1.00 82.50 100 VAL A CA 1
ATOM 744 C C . VAL A 1 100 ? 10.963 0.979 -11.555 1.00 82.50 100 VAL A C 1
ATOM 746 O O . VAL A 1 100 ? 11.144 -0.229 -11.651 1.00 82.50 100 VAL A O 1
ATOM 749 N N . PRO A 1 101 ? 9.883 1.571 -12.088 1.00 86.81 101 PRO A N 1
ATOM 750 C CA . PRO A 1 101 ? 9.504 2.969 -11.950 1.00 86.81 101 PRO A CA 1
ATOM 751 C C . PRO A 1 101 ? 8.816 3.291 -10.605 1.00 86.81 101 PRO A C 1
ATOM 753 O O . PRO A 1 101 ? 7.987 2.511 -10.136 1.00 86.81 101 PRO A O 1
ATOM 756 N N . PRO A 1 102 ? 9.036 4.488 -10.020 1.00 84.81 102 PRO A N 1
ATOM 757 C CA . PRO A 1 102 ? 8.436 4.877 -8.735 1.00 84.81 102 PRO A CA 1
ATOM 758 C C . PRO A 1 102 ? 6.902 4.843 -8.732 1.00 84.81 102 PRO A C 1
ATOM 760 O O . PRO A 1 102 ? 6.273 4.529 -7.722 1.00 84.81 102 PRO A O 1
ATOM 763 N N . PHE A 1 103 ? 6.282 5.143 -9.877 1.00 89.75 103 PHE A N 1
ATOM 764 C CA . PHE A 1 103 ? 4.828 5.131 -10.022 1.00 89.75 103 PHE A CA 1
ATOM 765 C C . PHE A 1 103 ? 4.229 3.724 -9.890 1.00 89.75 103 PHE A C 1
ATOM 767 O O . PHE A 1 103 ? 3.085 3.602 -9.457 1.00 89.75 103 PHE A O 1
ATOM 774 N N . ALA A 1 104 ? 4.991 2.659 -10.162 1.00 90.25 104 ALA A N 1
ATOM 775 C CA . ALA A 1 104 ? 4.531 1.284 -9.967 1.00 90.25 104 ALA A CA 1
ATOM 776 C C . ALA A 1 104 ? 4.272 0.967 -8.481 1.00 90.25 104 ALA A C 1
ATOM 778 O O . ALA A 1 104 ? 3.290 0.298 -8.156 1.00 90.25 104 ALA A O 1
ATOM 779 N N . ILE A 1 105 ? 5.052 1.552 -7.561 1.00 91.00 105 ILE A N 1
ATOM 780 C CA . ILE A 1 105 ? 4.802 1.461 -6.110 1.00 91.00 105 ILE A CA 1
ATOM 781 C C . ILE A 1 105 ? 3.434 2.058 -5.761 1.00 91.00 105 ILE A C 1
ATOM 783 O O . ILE A 1 105 ? 2.660 1.476 -4.998 1.00 91.00 105 ILE A O 1
ATOM 787 N N . ILE A 1 106 ? 3.112 3.210 -6.348 1.00 93.25 106 ILE A N 1
ATOM 788 C CA . ILE A 1 106 ? 1.835 3.893 -6.119 1.00 93.25 106 ILE A CA 1
ATOM 789 C C . ILE A 1 106 ? 0.682 3.062 -6.690 1.00 93.25 106 ILE A C 1
ATOM 791 O O . ILE A 1 106 ? -0.331 2.899 -6.014 1.00 93.25 106 ILE A O 1
ATOM 795 N N . ILE A 1 107 ? 0.843 2.488 -7.888 1.00 91.88 107 ILE A N 1
ATOM 796 C CA . ILE A 1 107 ? -0.162 1.620 -8.523 1.00 91.88 107 ILE A CA 1
ATOM 797 C C . ILE A 1 107 ? -0.448 0.397 -7.648 1.00 91.88 107 ILE A C 1
ATOM 799 O O . ILE A 1 107 ? -1.609 0.133 -7.333 1.00 91.88 107 ILE A O 1
ATOM 803 N N . GLY A 1 108 ? 0.588 -0.321 -7.205 1.00 91.75 108 GLY A N 1
ATOM 804 C CA . GLY A 1 108 ? 0.423 -1.500 -6.352 1.00 91.75 108 GLY A CA 1
ATOM 805 C C . GLY A 1 108 ? -0.286 -1.183 -5.038 1.00 91.75 108 GLY A C 1
ATOM 806 O O . GLY A 1 108 ? -1.204 -1.897 -4.632 1.00 91.75 108 GLY A O 1
ATOM 807 N N . PHE A 1 109 ? 0.075 -0.062 -4.411 1.00 93.56 109 PHE A N 1
ATOM 808 C CA . PHE A 1 109 ? -0.588 0.415 -3.201 1.00 93.56 109 PHE A CA 1
ATOM 809 C C . PHE A 1 109 ? -2.051 0.811 -3.444 1.00 93.56 109 PHE A C 1
ATOM 811 O O . PHE A 1 109 ? -2.934 0.414 -2.681 1.00 93.56 109 PHE A O 1
ATOM 818 N N . ALA A 1 110 ? -2.324 1.579 -4.501 1.00 92.56 110 ALA A N 1
ATOM 819 C CA . ALA A 1 110 ? -3.663 2.061 -4.829 1.00 92.56 110 ALA A CA 1
ATOM 820 C C . ALA A 1 110 ? -4.613 0.906 -5.173 1.00 92.56 110 ALA A C 1
ATOM 822 O O . ALA A 1 110 ? -5.737 0.864 -4.677 1.00 92.56 110 ALA A O 1
ATOM 823 N N . VAL A 1 111 ? -4.154 -0.072 -5.956 1.00 93.06 111 VAL A N 1
ATOM 824 C CA . VAL A 1 111 ? -4.953 -1.253 -6.308 1.00 93.06 111 VAL A CA 1
ATOM 825 C C . VAL A 1 111 ? -5.244 -2.112 -5.072 1.00 93.06 111 VAL A C 1
ATOM 827 O O . VAL A 1 111 ? -6.383 -2.535 -4.870 1.00 93.06 111 VAL A O 1
ATOM 830 N N . ALA A 1 112 ? -4.269 -2.302 -4.180 1.00 90.81 112 ALA A N 1
ATOM 831 C CA . ALA A 1 112 ? -4.496 -2.994 -2.911 1.00 90.81 112 ALA A CA 1
ATOM 832 C C . ALA A 1 112 ? -5.518 -2.266 -2.012 1.00 90.81 112 ALA A C 1
ATOM 834 O O . ALA A 1 112 ? -6.365 -2.901 -1.376 1.00 90.81 112 ALA A O 1
ATOM 835 N N . GLN A 1 113 ? -5.497 -0.929 -1.998 1.00 88.19 113 GLN A N 1
ATOM 836 C CA . GLN A 1 113 ? -6.472 -0.102 -1.275 1.00 88.19 113 GLN A CA 1
ATOM 837 C C . GLN A 1 113 ? -7.909 -0.247 -1.804 1.00 88.19 113 GLN A C 1
ATOM 839 O O . GLN A 1 113 ? -8.854 -0.024 -1.048 1.00 88.19 113 GLN A O 1
ATOM 844 N N . LEU A 1 114 ? -8.115 -0.685 -3.050 1.00 88.25 114 LEU A N 1
ATOM 845 C CA . LEU A 1 114 ? -9.458 -1.028 -3.535 1.00 88.25 114 LEU A CA 1
ATOM 846 C C . LEU A 1 114 ? -9.980 -2.311 -2.872 1.00 88.25 114 LEU A C 1
ATOM 848 O O . LEU A 1 114 ? -11.141 -2.364 -2.468 1.00 88.25 114 LEU A O 1
ATOM 852 N N . GLY A 1 115 ? -9.117 -3.313 -2.663 1.00 83.25 115 GLY A N 1
ATOM 853 C CA . GLY A 1 115 ? -9.448 -4.511 -1.871 1.00 83.25 115 GLY A CA 1
ATOM 854 C C . GLY A 1 115 ? -9.814 -4.164 -0.428 1.00 83.25 115 GLY A C 1
ATOM 855 O O . GLY A 1 115 ? -10.796 -4.687 0.106 1.00 83.25 115 GLY A O 1
ATOM 856 N N . PHE A 1 116 ? -9.059 -3.197 0.111 1.00 81.12 116 PHE A N 1
ATOM 857 C CA . PHE A 1 116 ? -9.447 -2.233 1.146 1.00 81.12 116 PHE A CA 1
ATOM 858 C C . PHE A 1 116 ? -10.953 -2.004 1.286 1.00 81.12 116 PHE A C 1
ATOM 860 O O . PHE A 1 116 ? -11.675 -2.563 2.113 1.00 81.12 116 PHE A O 1
ATOM 867 N N . MET A 1 117 ? -11.383 -1.116 0.397 1.00 82.38 117 MET A N 1
ATOM 868 C CA . MET A 1 117 ? -12.704 -0.519 0.332 1.00 82.38 117 MET A CA 1
ATOM 869 C C . MET A 1 1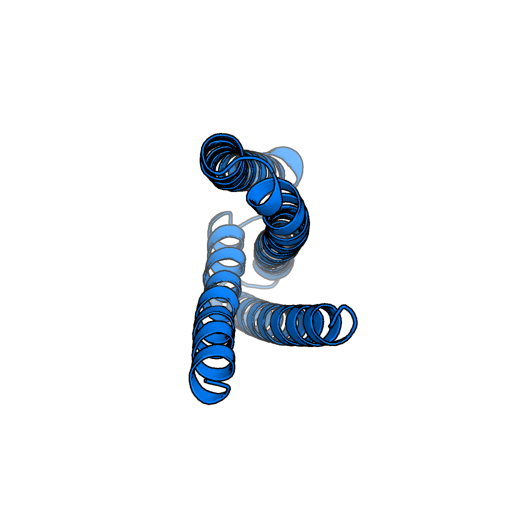17 ? -13.800 -1.563 0.101 1.00 82.38 117 MET A C 1
ATOM 871 O O . MET A 1 117 ? -14.805 -1.561 0.806 1.00 82.38 117 MET A O 1
ATOM 875 N N . ILE A 1 118 ? -13.586 -2.501 -0.826 1.00 80.06 118 ILE A N 1
ATOM 876 C CA . ILE A 1 118 ? -14.569 -3.544 -1.161 1.00 80.06 118 ILE A CA 1
ATOM 877 C C . ILE A 1 118 ? -14.860 -4.440 0.050 1.00 80.06 118 ILE A C 1
ATOM 879 O O . ILE A 1 118 ? -16.009 -4.815 0.292 1.00 80.06 118 ILE A O 1
ATOM 883 N N . SER A 1 119 ? -13.832 -4.788 0.822 1.00 73.00 119 SER A N 1
ATOM 884 C CA . SER A 1 119 ? -13.997 -5.652 1.995 1.00 73.00 119 SER A CA 1
ATOM 885 C C . SER A 1 119 ? -14.507 -4.874 3.208 1.00 73.00 119 SER A C 1
ATOM 887 O O . SER A 1 119 ? -15.364 -5.381 3.929 1.00 73.00 119 SER A O 1
ATOM 889 N N . GLY A 1 120 ? -14.056 -3.628 3.394 1.00 65.12 120 GLY A N 1
ATOM 890 C CA . GLY A 1 120 ? -14.532 -2.747 4.464 1.00 65.12 120 GLY A CA 1
ATOM 891 C C . GLY A 1 120 ? -16.032 -2.446 4.373 1.00 65.12 120 GLY A C 1
ATOM 892 O O . GLY A 1 120 ? -16.723 -2.461 5.388 1.00 65.12 120 GLY A O 1
ATOM 893 N N . VAL A 1 121 ? -16.569 -2.269 3.160 1.00 58.38 121 VAL A N 1
ATOM 894 C CA . VAL A 1 121 ? -18.018 -2.083 2.942 1.00 58.38 121 VAL A CA 1
ATOM 895 C C . VAL A 1 121 ? -18.810 -3.351 3.295 1.00 58.38 121 VAL A C 1
ATOM 897 O O . VAL A 1 121 ? -19.892 -3.275 3.872 1.00 58.38 121 VAL A O 1
ATOM 900 N N . ARG A 1 122 ? -18.262 -4.540 3.009 1.00 55.47 122 ARG A N 1
ATOM 901 C CA . ARG A 1 122 ? -18.910 -5.822 3.344 1.00 55.47 122 ARG A CA 1
ATOM 902 C C . ARG A 1 122 ? -18.943 -6.105 4.844 1.00 55.47 122 ARG A C 1
ATOM 904 O O . ARG A 1 122 ? -19.881 -6.746 5.306 1.00 55.47 122 ARG A O 1
ATOM 911 N N . GLN A 1 123 ? -17.954 -5.610 5.580 1.00 56.00 123 GLN A N 1
ATOM 912 C CA . GLN A 1 123 ? -17.884 -5.720 7.034 1.00 56.00 123 GLN A CA 1
ATOM 913 C C . GLN A 1 123 ? -19.085 -5.025 7.704 1.00 56.00 123 GLN A C 1
ATOM 915 O O . GLN A 1 123 ? -19.753 -5.619 8.539 1.00 56.00 123 GLN A O 1
ATOM 920 N N .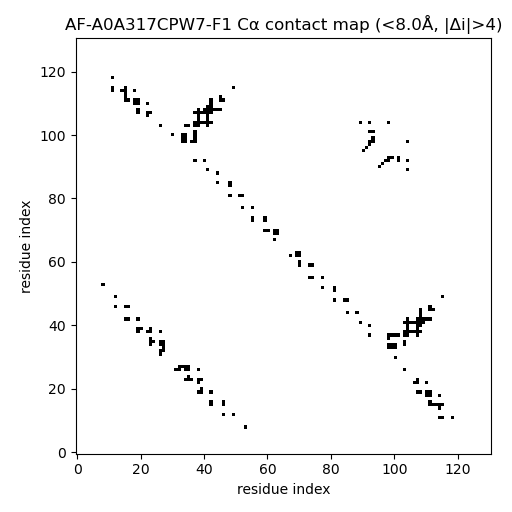 GLN A 1 124 ? -19.432 -3.815 7.250 1.00 50.75 124 GLN A N 1
ATOM 921 C CA . GLN A 1 124 ? -20.561 -3.038 7.784 1.00 50.75 124 GLN A CA 1
ATOM 922 C C . GLN A 1 124 ? -21.929 -3.621 7.395 1.00 50.75 124 GLN A C 1
ATOM 924 O O . GLN A 1 124 ? -22.871 -3.581 8.182 1.00 50.75 124 GLN A O 1
ATOM 929 N N . ALA A 1 125 ? -22.045 -4.187 6.189 1.00 46.12 125 ALA A N 1
ATOM 930 C CA . ALA A 1 125 ? -23.288 -4.799 5.719 1.00 46.12 125 ALA A CA 1
ATOM 931 C C . ALA A 1 125 ? -23.639 -6.099 6.471 1.00 46.12 125 ALA A C 1
ATOM 933 O O . ALA A 1 125 ? -24.816 -6.378 6.688 1.00 46.12 125 ALA A O 1
ATOM 934 N N . ALA A 1 126 ? -22.635 -6.881 6.884 1.00 46.72 126 ALA A N 1
ATOM 935 C CA . ALA A 1 126 ? -22.851 -8.098 7.668 1.00 46.72 126 ALA A CA 1
ATOM 936 C C . ALA A 1 126 ? -23.304 -7.794 9.108 1.00 46.72 126 ALA A C 1
ATOM 938 O O . ALA A 1 126 ? -24.169 -8.494 9.630 1.00 46.72 126 ALA A O 1
ATOM 939 N N . ASP A 1 127 ? -22.786 -6.722 9.714 1.00 47.94 127 ASP A N 1
ATOM 940 C CA . ASP A 1 127 ? -23.157 -6.308 11.074 1.00 47.94 127 ASP A CA 1
ATOM 941 C C . ASP A 1 127 ? -24.549 -5.643 11.132 1.00 47.94 127 ASP A C 1
ATOM 943 O O . ASP A 1 127 ? -25.219 -5.681 12.164 1.00 47.94 127 ASP A O 1
ATOM 947 N N . GLY A 1 128 ? -25.019 -5.066 10.018 1.00 44.25 128 GLY A N 1
ATOM 948 C CA . GLY A 1 128 ? -26.360 -4.481 9.900 1.00 44.25 128 GLY A CA 1
ATOM 949 C C . GLY A 1 128 ? -27.495 -5.497 9.726 1.00 44.25 128 GLY A C 1
ATOM 950 O O . GLY A 1 128 ? -28.629 -5.184 10.066 1.00 44.25 128 GLY A O 1
ATOM 951 N N . ALA A 1 129 ? -27.208 -6.706 9.231 1.00 44.91 129 ALA A N 1
ATOM 952 C CA . ALA A 1 129 ? -28.206 -7.767 9.036 1.00 44.91 129 ALA A CA 1
ATOM 953 C C . ALA A 1 129 ? -28.427 -8.648 10.285 1.00 44.91 129 ALA A C 1
ATOM 955 O O . ALA A 1 129 ? -29.286 -9.526 10.270 1.00 44.91 129 ALA A O 1
ATOM 956 N N . ALA A 1 130 ? -27.633 -8.440 11.342 1.00 47.94 130 ALA A N 1
ATOM 957 C CA . ALA A 1 130 ? -27.718 -9.158 12.617 1.00 47.94 130 ALA A CA 1
ATOM 958 C C . ALA A 1 130 ? -28.429 -8.355 13.731 1.00 47.94 130 ALA A C 1
ATOM 960 O O . ALA A 1 130 ? -28.413 -8.780 14.888 1.00 47.94 130 ALA A O 1
ATOM 961 N N . LYS A 1 131 ? -29.025 -7.204 13.394 1.00 40.81 131 LYS A N 1
ATOM 962 C CA . LYS A 1 131 ? -29.930 -6.424 14.252 1.00 40.81 131 LYS A CA 1
ATOM 963 C C . LYS A 1 131 ? -31.358 -6.548 13.745 1.00 40.81 131 LYS A C 1
ATOM 965 O O . LYS A 1 131 ? -32.258 -6.549 14.609 1.00 40.81 131 LYS A O 1
#

Nearest PDB structures (foldseek):
  1x8z-assembly2_C  TM=3.996E-01  e=3.738E+00  Arabidopsis thaliana
  8gjg-assembly1_A  TM=3.525E-01  e=4.150E+00  synthetic construct
  6ak3-assembly1_B  TM=2.804E-01  e=8.187E+00  Homo sapiens

Radius of gyration: 16.71 Å; Cα contacts (8 Å, |Δi|>4): 131; chains: 1; bounding box: 46×27×49 Å

Mean predicted aligned error: 8.12 Å

Organism: NCBI:txid1247513

Foldseek 3Di:
DVVVLVVLLVVLLVLLVVLLVVLLVVCCVPPNDLLNVLLNLLSVLLNVLSVLVSVLVVVLVVCCVPDVVVSVVSVVVNVVVSVVSSVVSLCCSCPVVVRPPSVSSVSSNVSSCVSVVVSVVVVVVVVVVVD

Secondary structure (DSSP, 8-state):
-HHHHHHHHHHHHHHHHHHHHHHHHHHHHHH-TTHHHHHHHHHHHHHHHHHHHHHHHHHHHHHHTT-HHHHHHHHHHHHHHHHHHHHHHHHIIIIIS--SSHHHHHHHHHHHHHHHHHHHHHHHHHHHTT-

InterPro domains:
  IPR005598 ATP synthase protein I [PF03899] (11-109)

pLDDT: mean 79.16, std 14.97, range [40.06, 95.12]